Protein AF-A0A932VH49-F1 (afdb_monomer)

Secondary structure (DSSP, 8-state):
-HHHHHHHHHHHHHHHHHTT-S--TTTSB-SSSTTTTSB-HHHHHHHHHHHHHHHHHHHHHHH---SSSPPPPPTHHHHHHHHHHHHHHHHHHHHHHHHHHHHHHHHHHHTT-

pLDDT: mean 72.71, std 6.78, range [55.5, 86.5]

Solvent-accessible surface area (backbone atoms only — not comparable to full-atom values): 6644 Å² total; per-residue (Å²): 112,70,68,61,54,52,52,50,53,52,50,54,52,52,52,30,48,74,70,56,75,44,74,60,81,63,69,40,26,32,93,75,64,100,55,41,85,42,72,29,68,69,46,50,51,51,49,53,49,52,51,52,53,51,53,50,50,50,52,50,53,72,72,51,83,61,89,89,57,79,77,82,80,62,66,65,55,58,50,51,52,52,50,58,53,45,57,52,52,52,54,52,51,52,53,51,56,54,52,53,61,51,52,55,54,54,56,56,54,64,76,74,110

Sequence (113 aa):
MAIAWLGFLAAMVALGLLNGRIRTRGILAQKAGPNRDQASPERVQLLLFTLATSAMYLASTLAWTDTTALPPMDDKWLVAGAGSNGIYVITKVIRRIVNSARAERTSQQEMRS

Foldseek 3Di:
DVVVVVVVVVVVVVVCVVVCVPPCQQQQADPDDPGRNDGDPLSVLVVVLVVVVVVVLVVVQVVDDDPVDRDDDDCVNVVVVCVSVVVVVVVVVVVVVVVVVVVVVVVVVVVVD

Structure (mmCIF, N/CA/C/O backbone):
data_AF-A0A932VH49-F1
#
_entry.id   AF-A0A932VH49-F1
#
loop_
_atom_site.group_PDB
_atom_site.id
_atom_site.type_symbol
_atom_site.label_atom_id
_atom_site.label_alt_id
_atom_site.label_comp_id
_atom_site.label_asym_id
_atom_site.label_entity_id
_atom_site.label_seq_id
_atom_site.pdbx_PDB_ins_code
_atom_site.Cartn_x
_atom_site.Cartn_y
_atom_site.Cartn_z
_atom_site.occupancy
_atom_site.B_iso_or_equiv
_atom_site.auth_seq_id
_atom_site.auth_comp_id
_atom_site.auth_asym_id
_atom_site.auth_atom_id
_atom_site.pdbx_PDB_model_num
ATOM 1 N N . MET A 1 1 ? 6.317 -2.268 -24.328 1.00 59.62 1 MET A N 1
ATOM 2 C CA . MET A 1 1 ? 4.962 -2.809 -24.598 1.00 59.62 1 MET A CA 1
ATOM 3 C C . MET A 1 1 ? 4.193 -3.101 -23.305 1.00 59.62 1 MET A C 1
ATOM 5 O O . MET A 1 1 ? 3.176 -2.457 -23.091 1.00 59.62 1 MET A O 1
ATOM 9 N N . ALA A 1 2 ? 4.690 -3.946 -22.390 1.00 71.12 2 ALA A N 1
ATOM 10 C CA . ALA A 1 2 ? 3.985 -4.267 -21.134 1.00 71.12 2 ALA A CA 1
ATOM 11 C C . ALA A 1 2 ? 3.728 -3.062 -20.197 1.00 71.12 2 ALA A C 1
ATOM 13 O O . ALA A 1 2 ? 2.643 -2.932 -19.643 1.00 71.12 2 ALA A O 1
ATOM 14 N N . ILE A 1 3 ? 4.683 -2.134 -20.065 1.00 75.88 3 ILE A N 1
ATOM 15 C CA . ILE A 1 3 ? 4.543 -0.953 -19.187 1.00 75.88 3 ILE A CA 1
ATOM 16 C C . ILE A 1 3 ? 3.449 0.006 -19.681 1.00 75.88 3 ILE A C 1
ATOM 18 O O . ILE A 1 3 ? 2.694 0.544 -18.878 1.00 75.88 3 ILE A O 1
ATOM 22 N N . ALA A 1 4 ? 3.316 0.180 -21.000 1.00 77.31 4 ALA A N 1
ATOM 23 C CA . ALA A 1 4 ? 2.257 1.006 -21.584 1.00 77.31 4 ALA A CA 1
ATOM 24 C C . ALA A 1 4 ? 0.865 0.411 -21.311 1.00 77.31 4 ALA A C 1
ATOM 26 O O . ALA A 1 4 ? -0.073 1.140 -21.000 1.00 77.31 4 ALA A O 1
ATOM 27 N N . TRP A 1 5 ? 0.751 -0.920 -21.354 1.00 79.62 5 TRP A N 1
ATOM 28 C CA . TRP A 1 5 ? -0.473 -1.633 -20.993 1.00 79.62 5 TRP A CA 1
ATOM 29 C C . TRP A 1 5 ? -0.820 -1.487 -19.504 1.00 79.62 5 TRP A C 1
ATOM 31 O O . TRP A 1 5 ? -1.960 -1.177 -19.162 1.00 79.62 5 TRP A O 1
ATOM 41 N N . LEU A 1 6 ? 0.167 -1.626 -18.614 1.00 79.88 6 LEU A N 1
ATOM 42 C CA . LEU A 1 6 ? -0.023 -1.393 -17.178 1.00 79.88 6 LEU A CA 1
ATOM 43 C C . LEU A 1 6 ? -0.408 0.063 -16.878 1.00 79.88 6 LEU A C 1
ATOM 45 O O . LEU A 1 6 ? -1.299 0.304 -16.066 1.00 79.88 6 LEU A O 1
ATOM 49 N N . GLY A 1 7 ? 0.205 1.027 -17.569 1.00 82.81 7 GLY A N 1
ATOM 50 C CA . GLY A 1 7 ? -0.154 2.443 -17.477 1.00 82.81 7 GLY A CA 1
ATOM 51 C C . GLY A 1 7 ? -1.590 2.712 -17.931 1.00 82.81 7 GLY A C 1
ATOM 52 O O . GLY A 1 7 ? -2.320 3.440 -17.262 1.00 82.81 7 GLY A O 1
ATOM 53 N N . PHE A 1 8 ? -2.031 2.066 -19.014 1.00 85.56 8 PHE A N 1
ATOM 54 C CA . PHE A 1 8 ? -3.414 2.142 -19.485 1.00 85.56 8 PHE A CA 1
ATOM 55 C C . PHE A 1 8 ? -4.411 1.567 -18.465 1.00 85.56 8 PHE A C 1
ATOM 57 O O . PHE A 1 8 ? -5.417 2.210 -18.159 1.00 85.56 8 PHE A O 1
ATOM 64 N N . LEU A 1 9 ? -4.117 0.402 -17.876 1.00 85.06 9 LEU A N 1
ATOM 65 C CA . LEU A 1 9 ? -4.939 -0.184 -16.810 1.00 85.06 9 LEU A CA 1
ATOM 66 C C . LEU A 1 9 ? -5.006 0.726 -15.576 1.00 85.06 9 LEU A C 1
ATOM 68 O O . LEU A 1 9 ? -6.092 0.960 -15.043 1.00 85.06 9 LEU A O 1
ATOM 72 N N . ALA A 1 10 ? -3.871 1.284 -15.151 1.00 80.06 10 ALA A N 1
ATOM 73 C CA . ALA A 1 10 ? -3.815 2.222 -14.034 1.00 80.06 10 ALA A CA 1
ATOM 74 C C . ALA A 1 10 ? -4.657 3.479 -14.308 1.00 80.06 10 ALA A C 1
ATOM 76 O O . ALA A 1 10 ? -5.427 3.902 -13.444 1.00 80.06 10 ALA A O 1
ATOM 77 N N . ALA A 1 11 ? -4.581 4.032 -15.522 1.00 81.62 11 ALA A N 1
ATOM 78 C CA . ALA A 1 11 ? -5.390 5.173 -15.938 1.00 81.62 11 ALA A CA 1
ATOM 79 C C . ALA A 1 11 ? -6.893 4.846 -15.938 1.00 81.62 11 ALA A C 1
ATOM 81 O O . ALA A 1 11 ? -7.689 5.632 -15.425 1.00 81.62 11 ALA A O 1
ATOM 82 N N . MET A 1 12 ? -7.298 3.672 -16.436 1.00 86.50 12 MET A N 1
ATOM 83 C CA . MET A 1 12 ? -8.697 3.225 -16.392 1.00 86.50 12 MET A CA 1
ATOM 84 C C . MET A 1 12 ? -9.224 3.104 -14.959 1.00 86.50 12 MET A C 1
ATOM 86 O O . MET A 1 12 ? -10.337 3.549 -14.673 1.00 86.50 12 MET A O 1
ATOM 90 N N . VAL A 1 13 ? -8.430 2.537 -14.045 1.00 81.06 13 VAL A N 1
ATOM 91 C CA . VAL A 1 13 ? -8.796 2.431 -12.625 1.00 81.06 13 VAL A CA 1
ATOM 92 C C . VAL A 1 13 ? -8.885 3.818 -11.985 1.00 81.06 13 VAL A C 1
ATOM 94 O O . VAL A 1 13 ? -9.875 4.107 -11.315 1.00 81.06 13 VAL A O 1
ATOM 97 N N . ALA A 1 14 ? -7.917 4.705 -12.230 1.00 78.69 14 ALA A N 1
ATOM 98 C CA . ALA A 1 14 ? -7.917 6.071 -11.701 1.00 78.69 14 ALA A CA 1
ATOM 99 C C . ALA A 1 14 ? -9.133 6.879 -12.180 1.00 78.69 14 ALA A C 1
ATOM 101 O O . ALA A 1 14 ? -9.814 7.516 -11.377 1.00 78.69 14 ALA A O 1
ATOM 102 N N . LEU A 1 15 ? -9.469 6.788 -13.468 1.00 79.62 15 LEU A N 1
ATOM 103 C CA . LEU A 1 15 ? -10.667 7.411 -14.035 1.00 79.62 15 LEU A CA 1
ATOM 104 C C . LEU A 1 15 ? -11.953 6.781 -13.484 1.00 79.62 15 LEU A C 1
ATOM 106 O O . LEU A 1 15 ? -12.941 7.481 -13.267 1.00 79.62 15 LEU A O 1
ATOM 110 N N . GLY A 1 16 ? -11.959 5.473 -13.221 1.00 78.12 16 GLY A N 1
ATOM 111 C CA . GLY A 1 16 ? -13.074 4.780 -12.576 1.00 78.12 16 GLY A CA 1
ATOM 112 C C . GLY A 1 16 ? -13.300 5.221 -11.127 1.00 78.12 16 GLY A C 1
ATOM 113 O O . GLY A 1 16 ? -14.452 5.348 -10.705 1.00 78.12 16 GLY A O 1
ATOM 114 N N . LEU A 1 17 ? -12.220 5.488 -10.387 1.00 77.38 17 LEU A N 1
ATOM 115 C CA . LEU A 1 17 ? -12.252 6.058 -9.038 1.00 77.38 17 LEU A CA 1
ATOM 116 C C . LEU A 1 17 ? -12.747 7.511 -9.062 1.00 77.38 17 LEU A C 1
ATOM 118 O O . LEU A 1 17 ? -13.644 7.852 -8.295 1.00 77.38 17 LEU A O 1
ATOM 122 N N . LEU A 1 18 ? -12.218 8.342 -9.969 1.00 76.94 18 LEU A N 1
ATOM 123 C CA . LEU A 1 18 ? -12.561 9.766 -10.080 1.00 76.94 18 LEU A CA 1
ATOM 124 C C . LEU A 1 18 ? -14.020 9.985 -10.498 1.00 76.94 18 LEU A C 1
ATOM 126 O O . LEU A 1 18 ? -14.708 10.831 -9.938 1.00 76.94 18 LEU A O 1
ATOM 130 N N . ASN A 1 19 ? -14.517 9.171 -11.430 1.00 83.88 19 ASN A N 1
ATOM 131 C CA . ASN A 1 19 ? -15.911 9.217 -11.875 1.00 83.88 19 ASN A CA 1
ATOM 132 C C . ASN A 1 19 ? -16.884 8.541 -10.892 1.00 83.88 19 ASN A C 1
ATOM 134 O O . ASN A 1 19 ? -18.070 8.417 -11.190 1.00 83.88 19 ASN A O 1
ATOM 138 N N . GLY A 1 20 ? -16.401 8.017 -9.758 1.00 68.06 20 GLY A N 1
ATOM 139 C CA . GLY A 1 20 ? -17.230 7.324 -8.769 1.00 68.06 20 GLY A CA 1
ATOM 140 C C . GLY A 1 20 ? -17.858 6.012 -9.262 1.00 68.06 20 GLY A C 1
ATOM 141 O O . GLY A 1 20 ? -18.687 5.430 -8.560 1.00 68.06 20 GLY A O 1
ATOM 142 N N . ARG A 1 21 ? -17.461 5.511 -10.445 1.00 73.19 21 ARG A N 1
ATOM 143 C CA . ARG A 1 21 ? -17.867 4.188 -10.960 1.00 73.19 21 ARG A CA 1
ATOM 144 C C . ARG A 1 21 ? -17.334 3.072 -10.071 1.00 73.19 21 ARG A C 1
ATOM 146 O O . ARG A 1 21 ? -18.008 2.063 -9.880 1.00 73.19 21 ARG A O 1
ATOM 153 N N . ILE A 1 22 ? -16.143 3.265 -9.511 1.00 73.38 22 ILE A N 1
ATOM 154 C CA . ILE A 1 22 ? -15.565 2.382 -8.505 1.00 73.38 22 ILE A CA 1
ATOM 155 C C . ILE A 1 22 ? -16.002 2.902 -7.136 1.00 73.38 22 ILE A C 1
ATOM 157 O O . ILE A 1 22 ? -15.497 3.907 -6.636 1.00 73.38 22 ILE A O 1
ATOM 161 N N . ARG A 1 23 ? -16.972 2.217 -6.524 1.00 70.62 23 ARG A N 1
ATOM 162 C CA . ARG A 1 23 ? -17.450 2.547 -5.177 1.00 70.62 23 ARG A CA 1
ATOM 163 C C . ARG A 1 23 ? -16.353 2.234 -4.160 1.00 70.62 23 ARG A C 1
ATOM 165 O O . ARG A 1 23 ? -16.168 1.089 -3.767 1.00 70.62 23 ARG A O 1
ATOM 172 N N . THR A 1 24 ? -15.655 3.266 -3.701 1.00 68.31 24 THR A N 1
ATOM 173 C CA . THR A 1 24 ? -14.661 3.172 -2.617 1.00 68.31 24 THR A CA 1
ATOM 174 C C . THR A 1 24 ? -15.286 3.229 -1.223 1.00 68.31 24 THR A C 1
ATOM 176 O O . THR A 1 24 ? -14.623 2.947 -0.222 1.00 68.31 24 THR A O 1
ATOM 179 N N . ARG A 1 25 ? -16.581 3.569 -1.142 1.00 64.81 25 ARG A N 1
ATOM 180 C CA . ARG A 1 25 ? -17.355 3.587 0.104 1.00 64.81 25 ARG A CA 1
ATOM 181 C C . ARG A 1 25 ? -17.284 2.222 0.784 1.00 64.81 25 ARG A C 1
ATOM 183 O O . ARG A 1 25 ? -17.660 1.210 0.204 1.00 64.81 25 ARG A O 1
ATOM 190 N N . GLY A 1 26 ? -16.793 2.206 2.021 1.00 63.97 26 GLY A N 1
ATOM 191 C CA . GLY A 1 26 ? -16.648 0.982 2.805 1.00 63.97 26 GLY A CA 1
ATOM 192 C C . GLY A 1 26 ? -15.305 0.262 2.651 1.00 63.97 26 GLY A C 1
ATOM 193 O O . GLY A 1 26 ? -15.021 -0.594 3.486 1.00 63.97 26 GLY A O 1
ATOM 194 N N . ILE A 1 27 ? -14.447 0.620 1.679 1.00 70.06 27 ILE A N 1
ATOM 195 C CA . ILE A 1 27 ? -13.100 0.022 1.545 1.00 70.06 27 ILE A CA 1
ATOM 196 C C . ILE A 1 27 ? -12.293 0.299 2.803 1.00 70.06 27 ILE A C 1
ATOM 198 O O . ILE A 1 27 ? -11.745 -0.623 3.397 1.00 70.06 27 ILE A O 1
ATOM 202 N N . LEU A 1 28 ? -12.294 1.549 3.254 1.00 68.81 28 LEU A N 1
ATOM 203 C CA . LEU A 1 28 ? -11.584 1.942 4.460 1.00 68.81 28 LEU A CA 1
ATOM 204 C C . LEU A 1 28 ? -12.445 1.837 5.713 1.00 68.81 28 LEU A C 1
ATOM 206 O O . LEU A 1 28 ? -11.897 1.998 6.782 1.00 68.81 28 LEU A O 1
ATOM 210 N N . ALA A 1 29 ? -13.747 1.565 5.632 1.00 66.75 29 ALA A N 1
ATOM 211 C CA . ALA A 1 29 ? -14.635 1.646 6.793 1.00 66.75 29 ALA A CA 1
ATOM 212 C C . ALA A 1 29 ? -14.619 0.360 7.648 1.00 66.75 29 ALA A C 1
ATOM 214 O O . ALA A 1 29 ? -14.329 -0.735 7.151 1.00 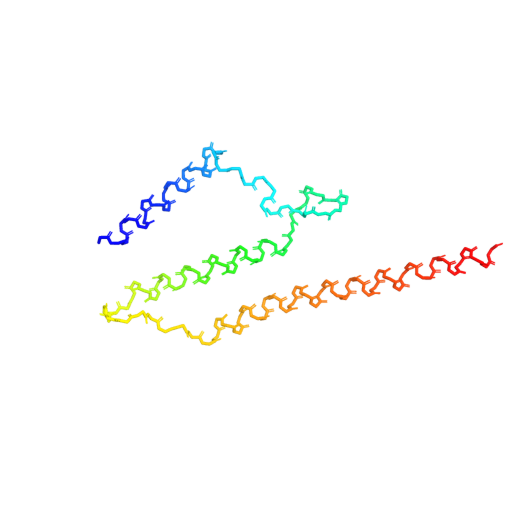66.75 29 ALA A O 1
ATOM 215 N N . GLN A 1 30 ? -14.909 0.470 8.948 1.00 59.75 30 GLN A N 1
ATOM 216 C CA . GLN A 1 30 ? -14.934 -0.686 9.854 1.00 59.75 30 GLN A CA 1
ATOM 217 C C . GLN A 1 30 ? -16.040 -1.693 9.483 1.00 59.75 30 GLN A C 1
ATOM 219 O O . GLN A 1 30 ? -17.192 -1.331 9.264 1.00 59.75 30 GLN A O 1
ATOM 224 N N . LYS A 1 31 ? -15.706 -2.996 9.458 1.00 62.19 31 LYS A N 1
ATOM 225 C CA . LYS A 1 31 ? -16.649 -4.077 9.084 1.00 62.19 31 LYS A CA 1
ATOM 226 C C . LYS A 1 31 ? -17.776 -4.277 10.112 1.00 62.19 31 LYS A C 1
ATOM 228 O O . LYS A 1 31 ? -18.864 -4.714 9.746 1.00 62.19 31 LYS A O 1
ATOM 233 N N . ALA A 1 32 ? -17.524 -4.007 11.396 1.00 55.66 32 ALA A N 1
ATOM 234 C CA . ALA A 1 32 ? -18.460 -4.293 12.484 1.00 55.66 32 ALA A CA 1
ATOM 235 C C . ALA A 1 32 ? -18.238 -3.374 13.697 1.00 55.66 32 ALA A C 1
ATOM 237 O O . ALA A 1 32 ? -17.095 -3.131 14.076 1.00 55.66 32 ALA A O 1
ATOM 238 N N . GLY A 1 33 ? -19.334 -2.910 14.309 1.00 55.50 33 GLY A N 1
ATOM 239 C CA . GLY A 1 33 ? -19.350 -2.033 15.486 1.00 55.50 33 GLY A CA 1
ATOM 240 C C . GLY A 1 33 ? -20.235 -0.789 15.294 1.00 55.50 33 GLY A C 1
ATOM 241 O O . GLY A 1 33 ? -20.642 -0.510 14.168 1.00 55.50 33 GLY A O 1
ATOM 242 N N . PRO A 1 34 ? -20.525 -0.021 16.360 1.00 57.00 34 PRO A N 1
ATOM 243 C CA . PRO A 1 34 ? -21.337 1.205 16.299 1.00 57.00 34 PRO A CA 1
ATOM 244 C C . PRO A 1 34 ? -20.729 2.319 15.421 1.00 57.00 34 PRO A C 1
ATOM 246 O O . PRO A 1 34 ? -21.421 3.257 15.054 1.00 57.00 34 PRO A O 1
ATOM 249 N N . ASN A 1 35 ? -19.458 2.184 15.026 1.00 59.97 35 ASN A N 1
ATOM 250 C CA . ASN A 1 35 ? -18.692 3.148 14.233 1.00 59.97 35 ASN A CA 1
ATOM 251 C C . ASN A 1 35 ? -18.371 2.636 12.815 1.00 59.97 35 ASN A C 1
ATOM 253 O O . ASN A 1 35 ? -17.246 2.775 12.338 1.00 59.97 35 ASN A O 1
ATOM 257 N N . ARG A 1 36 ? -19.350 2.022 12.135 1.00 59.72 36 ARG A N 1
ATOM 258 C CA . ARG A 1 36 ? -19.206 1.499 10.758 1.00 59.72 36 ARG A CA 1
ATOM 259 C C . ARG A 1 36 ? -18.783 2.549 9.727 1.00 59.72 36 ARG A C 1
ATOM 261 O O . ARG A 1 36 ? -18.171 2.170 8.738 1.00 59.72 36 ARG A O 1
ATOM 268 N N . ASP A 1 37 ? -19.042 3.829 9.981 1.00 62.41 37 ASP A N 1
ATOM 269 C CA . ASP A 1 37 ? -18.636 4.932 9.100 1.00 62.41 37 ASP A CA 1
ATOM 270 C C . ASP A 1 37 ? -17.222 5.463 9.381 1.00 62.41 37 ASP A C 1
ATOM 272 O O . ASP A 1 37 ? -16.690 6.254 8.603 1.00 62.41 37 ASP A O 1
ATOM 276 N N . GLN A 1 38 ? -16.571 5.016 10.461 1.00 66.31 38 GLN A N 1
ATOM 277 C CA . GLN A 1 38 ? -15.201 5.427 10.757 1.00 66.31 38 GLN A CA 1
ATOM 278 C C . GLN A 1 38 ? -14.194 4.606 9.953 1.00 66.31 38 GLN A C 1
ATOM 280 O O . GLN A 1 38 ? -14.325 3.385 9.799 1.00 66.31 38 GLN A O 1
ATOM 285 N N . ALA A 1 39 ? -13.149 5.282 9.474 1.00 67.56 39 ALA A N 1
ATOM 286 C CA . ALA A 1 39 ? -12.033 4.634 8.805 1.00 67.56 39 ALA A CA 1
ATOM 287 C C . ALA A 1 39 ? -11.357 3.630 9.758 1.00 67.56 39 ALA A C 1
ATOM 289 O O . ALA A 1 39 ? -10.963 3.970 10.871 1.00 67.56 39 ALA A O 1
ATOM 290 N N . SER A 1 40 ? -11.240 2.381 9.321 1.00 71.81 40 SER A N 1
ATOM 291 C CA . SER A 1 40 ? -10.451 1.334 9.940 1.00 71.81 40 SER A CA 1
ATOM 292 C C . SER A 1 40 ? -8.966 1.588 9.667 1.00 71.81 40 SER A C 1
ATOM 294 O O . SER A 1 40 ? -8.522 1.459 8.517 1.00 71.81 40 SER A O 1
ATOM 296 N N . PRO A 1 41 ? -8.172 1.882 10.710 1.00 70.62 41 PRO A N 1
ATOM 297 C CA . PRO A 1 41 ? -6.732 2.087 10.575 1.00 70.62 41 PRO A CA 1
ATOM 298 C C . PRO A 1 41 ? -6.027 0.882 9.940 1.00 70.62 41 PRO A C 1
ATOM 300 O O . PRO A 1 41 ? -5.074 1.051 9.191 1.00 70.62 41 PRO A O 1
ATOM 303 N N . GLU A 1 42 ? -6.545 -0.330 10.172 1.00 69.44 42 GLU A N 1
ATOM 304 C CA . GLU A 1 42 ? -5.977 -1.589 9.671 1.00 69.44 42 GLU A CA 1
ATOM 305 C C . GLU A 1 42 ? -6.010 -1.663 8.138 1.00 69.44 42 GLU A C 1
ATOM 307 O O . GLU A 1 42 ? -5.063 -2.114 7.497 1.00 69.44 42 GLU A O 1
ATOM 312 N N . ARG A 1 43 ? -7.085 -1.149 7.532 1.00 73.50 43 ARG A N 1
ATOM 313 C CA . ARG A 1 43 ? -7.288 -1.190 6.083 1.00 73.50 43 ARG A CA 1
ATOM 314 C C . ARG A 1 43 ? -6.506 -0.096 5.382 1.00 73.50 43 ARG A C 1
ATOM 316 O O . ARG A 1 43 ? -5.983 -0.333 4.301 1.00 73.50 43 ARG A O 1
ATOM 323 N N . VAL A 1 44 ? -6.397 1.072 6.016 1.00 74.69 44 VAL A N 1
ATOM 324 C CA . VAL A 1 44 ? -5.528 2.159 5.545 1.00 74.69 44 VAL A CA 1
ATOM 325 C C . VAL A 1 44 ? -4.073 1.701 5.569 1.00 74.69 44 VAL A C 1
ATOM 327 O O . VAL A 1 44 ? -3.368 1.852 4.579 1.00 74.69 44 VAL A O 1
ATOM 330 N N . GLN A 1 45 ? -3.636 1.081 6.665 1.00 75.62 45 GLN A N 1
ATOM 331 C CA . GLN A 1 45 ? -2.273 0.585 6.804 1.00 75.62 45 GLN A CA 1
ATOM 332 C C . GLN A 1 45 ? -1.949 -0.502 5.770 1.00 75.62 45 GLN A C 1
ATOM 334 O O . 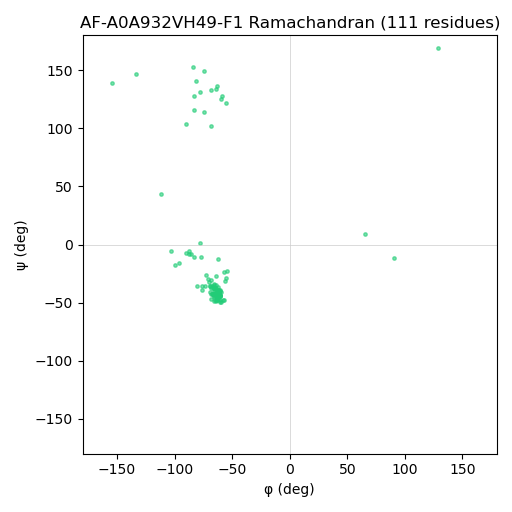GLN A 1 45 ? -0.913 -0.423 5.116 1.00 75.62 45 GLN A O 1
ATOM 339 N N . LEU A 1 46 ? -2.845 -1.477 5.577 1.00 79.12 46 LEU A N 1
ATOM 340 C CA . LEU A 1 46 ? -2.679 -2.517 4.560 1.00 79.12 46 LEU A CA 1
ATOM 341 C C . LEU A 1 46 ? -2.621 -1.918 3.147 1.00 79.12 46 LEU A C 1
ATOM 343 O O . LEU A 1 46 ? -1.798 -2.335 2.335 1.00 79.12 46 LEU A O 1
ATOM 347 N N . LEU A 1 47 ? -3.469 -0.926 2.857 1.00 76.06 47 LEU A N 1
ATOM 348 C CA . LEU A 1 47 ? -3.497 -0.243 1.566 1.00 76.06 47 LEU A CA 1
ATOM 349 C C . LEU A 1 47 ? -2.187 0.503 1.300 1.00 76.06 47 LEU A C 1
ATOM 351 O O . LEU A 1 47 ? -1.604 0.341 0.232 1.00 76.06 47 LEU A O 1
ATOM 355 N N . LEU A 1 48 ? -1.711 1.287 2.269 1.00 74.75 48 LEU A N 1
ATOM 356 C CA . LEU A 1 48 ? -0.456 2.030 2.154 1.00 74.75 48 LEU A CA 1
ATOM 357 C C . LEU A 1 48 ? 0.742 1.090 2.020 1.00 74.75 48 LEU A C 1
ATOM 359 O O . LEU A 1 48 ? 1.599 1.324 1.175 1.00 74.75 48 LEU A O 1
ATOM 363 N N . PHE A 1 49 ? 0.771 0.004 2.795 1.00 75.38 49 PHE A N 1
ATOM 364 C CA . PHE A 1 49 ? 1.805 -1.021 2.683 1.00 75.38 49 PHE A CA 1
ATOM 365 C C . PHE A 1 49 ? 1.799 -1.662 1.29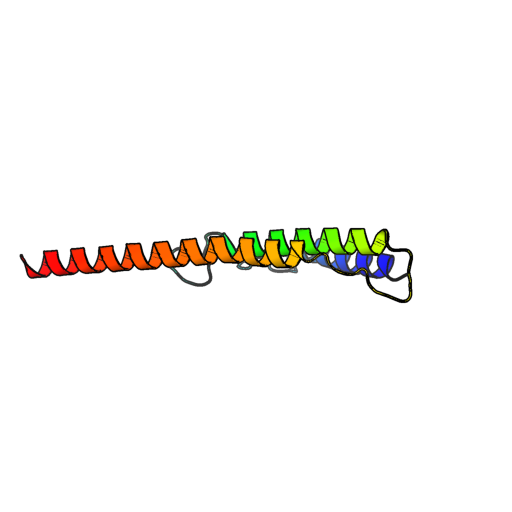2 1.00 75.38 49 PHE A C 1
ATOM 367 O O . PHE A 1 49 ? 2.824 -1.693 0.620 1.00 75.38 49 PHE A O 1
ATOM 374 N N . THR A 1 50 ? 0.625 -2.081 0.813 1.00 78.25 50 THR A N 1
ATOM 375 C CA . THR A 1 50 ? 0.472 -2.689 -0.516 1.00 78.25 50 THR A CA 1
ATOM 376 C C . THR A 1 50 ? 0.908 -1.727 -1.619 1.00 78.25 50 THR A C 1
ATOM 378 O O . THR A 1 50 ? 1.631 -2.133 -2.527 1.00 78.25 50 THR A O 1
ATOM 381 N N . LEU A 1 51 ? 0.516 -0.451 -1.539 1.00 77.69 51 LEU A N 1
ATOM 382 C CA . LEU A 1 51 ? 0.917 0.580 -2.500 1.00 77.69 51 LEU A CA 1
ATOM 383 C C . LEU A 1 51 ? 2.430 0.806 -2.490 1.00 77.69 51 LEU A C 1
ATOM 385 O O . LEU A 1 51 ? 3.042 0.807 -3.554 1.00 77.69 51 LEU A O 1
ATOM 389 N N . ALA A 1 52 ? 3.034 0.957 -1.311 1.00 74.75 52 ALA A N 1
ATOM 390 C CA . ALA A 1 52 ? 4.469 1.182 -1.173 1.00 74.75 52 ALA A CA 1
ATOM 391 C C . ALA A 1 52 ? 5.286 -0.005 -1.704 1.00 74.75 52 ALA A C 1
ATOM 393 O O . ALA A 1 52 ? 6.191 0.186 -2.516 1.00 74.75 52 ALA A O 1
ATOM 394 N N . THR A 1 53 ? 4.930 -1.232 -1.314 1.00 74.00 53 THR A N 1
ATOM 395 C CA . THR A 1 53 ? 5.603 -2.449 -1.785 1.00 74.00 53 THR A CA 1
ATOM 396 C C . THR A 1 53 ? 5.434 -2.635 -3.28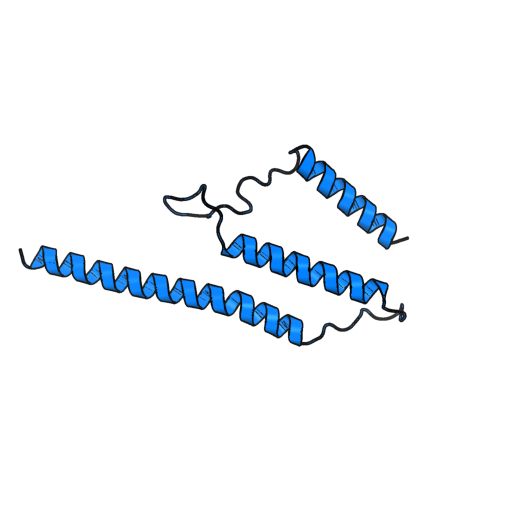9 1.00 74.00 53 THR A C 1
ATOM 398 O O . THR A 1 53 ? 6.406 -2.937 -3.974 1.00 74.00 53 THR A O 1
ATOM 401 N N . SER A 1 54 ? 4.235 -2.395 -3.827 1.00 76.19 54 SER A N 1
ATOM 402 C CA . SER A 1 54 ? 3.985 -2.516 -5.270 1.00 76.19 54 SER A CA 1
ATOM 403 C C . SER A 1 54 ? 4.747 -1.462 -6.074 1.00 76.19 54 SER A C 1
ATOM 405 O O . SER A 1 54 ? 5.331 -1.787 -7.103 1.00 76.19 54 SER A O 1
ATOM 407 N N . ALA A 1 55 ? 4.781 -0.209 -5.605 1.00 77.25 55 ALA A N 1
ATOM 408 C CA . ALA A 1 55 ? 5.506 0.875 -6.265 1.00 77.25 55 ALA A CA 1
ATOM 409 C C . ALA A 1 55 ? 7.019 0.625 -6.274 1.00 77.25 55 ALA A C 1
ATOM 411 O O . ALA A 1 55 ? 7.668 0.816 -7.301 1.00 77.25 55 ALA A O 1
ATOM 412 N N . MET A 1 56 ? 7.578 0.149 -5.158 1.00 77.31 56 MET A N 1
ATOM 413 C CA . MET A 1 56 ? 8.994 -0.208 -5.094 1.00 77.31 56 MET A CA 1
ATOM 414 C C . MET A 1 56 ? 9.317 -1.428 -5.949 1.00 77.31 56 MET A C 1
ATOM 416 O O . MET A 1 56 ? 10.298 -1.388 -6.684 1.00 77.31 56 MET A O 1
ATOM 420 N N . TYR A 1 57 ? 8.483 -2.471 -5.928 1.00 74.44 57 TYR A N 1
ATOM 421 C CA . TYR A 1 57 ? 8.694 -3.639 -6.781 1.00 74.44 57 TYR A CA 1
ATOM 422 C C . TYR A 1 57 ? 8.655 -3.263 -8.264 1.00 74.44 57 TYR A C 1
ATOM 424 O O . TYR A 1 57 ? 9.529 -3.681 -9.021 1.00 74.44 57 TYR A O 1
ATOM 432 N N . LEU A 1 58 ? 7.712 -2.401 -8.663 1.00 77.94 58 LEU A N 1
ATOM 433 C CA . LEU A 1 58 ? 7.637 -1.858 -10.018 1.00 77.94 58 LEU A CA 1
ATOM 434 C C . LEU A 1 58 ? 8.899 -1.062 -10.380 1.00 77.94 58 LEU A C 1
ATOM 436 O O . LEU A 1 58 ? 9.452 -1.262 -11.457 1.00 77.94 58 LEU A O 1
ATOM 440 N N . ALA A 1 59 ? 9.397 -0.206 -9.482 1.00 78.94 59 ALA A N 1
ATOM 441 C CA . ALA A 1 59 ? 10.649 0.523 -9.692 1.00 78.94 59 ALA A CA 1
ATOM 442 C C . ALA A 1 59 ? 11.850 -0.426 -9.852 1.00 78.94 59 ALA A C 1
ATOM 444 O O . ALA A 1 59 ? 12.660 -0.241 -10.758 1.00 78.94 59 ALA A O 1
ATOM 445 N N . SER A 1 60 ? 11.926 -1.485 -9.038 1.00 76.62 60 SER A N 1
ATOM 446 C CA . SER A 1 60 ? 12.932 -2.539 -9.186 1.00 76.62 60 SER A CA 1
ATOM 447 C C . SER A 1 60 ? 12.803 -3.263 -10.521 1.00 76.62 60 SER A C 1
ATOM 449 O O . SER A 1 60 ? 13.821 -3.531 -11.140 1.00 76.62 60 SER A O 1
ATOM 451 N N . THR A 1 61 ? 11.583 -3.525 -11.008 1.00 77.12 61 THR A N 1
ATOM 452 C CA . THR A 1 61 ? 11.379 -4.164 -12.321 1.00 77.12 61 THR A CA 1
ATOM 453 C C . THR A 1 61 ? 11.800 -3.254 -13.473 1.00 77.12 61 THR A C 1
ATOM 455 O O . THR A 1 61 ? 12.329 -3.736 -14.466 1.00 77.12 61 THR A O 1
ATOM 458 N N . LEU A 1 62 ? 11.581 -1.942 -13.353 1.00 78.19 62 LEU A N 1
ATOM 459 C CA . LEU A 1 62 ? 11.986 -0.956 -14.361 1.00 78.19 62 LEU A CA 1
ATOM 460 C C . LEU A 1 62 ? 13.508 -0.767 -14.429 1.00 78.19 62 LEU A C 1
ATOM 462 O O . LEU A 1 62 ? 14.033 -0.478 -15.499 1.00 78.19 62 LEU A O 1
ATOM 466 N N . ALA A 1 63 ? 14.202 -0.917 -13.300 1.00 78.44 63 ALA A N 1
ATOM 467 C CA . ALA A 1 63 ? 15.660 -0.841 -13.217 1.00 78.44 63 ALA A CA 1
ATOM 468 C C . ALA A 1 63 ? 16.359 -2.182 -13.519 1.00 78.44 63 ALA A C 1
ATOM 470 O O . ALA A 1 63 ? 17.586 -2.233 -13.599 1.00 78.44 63 ALA A O 1
ATOM 471 N N . TRP A 1 64 ? 15.594 -3.266 -13.657 1.00 77.44 64 TRP A N 1
ATOM 472 C CA . TRP A 1 64 ? 16.116 -4.607 -13.873 1.00 77.44 64 TRP A CA 1
ATOM 473 C C . TRP A 1 64 ? 16.430 -4.845 -15.348 1.00 77.44 64 TRP A C 1
ATOM 475 O O . TRP A 1 64 ? 15.599 -4.623 -16.227 1.00 77.44 64 TRP A O 1
ATOM 485 N N . THR A 1 65 ? 17.651 -5.293 -15.619 1.00 74.06 65 THR A N 1
ATOM 486 C CA . THR A 1 65 ? 18.183 -5.482 -16.975 1.00 74.06 65 THR A CA 1
ATOM 487 C C . THR A 1 65 ? 18.132 -6.930 -17.454 1.00 74.06 65 THR A C 1
ATOM 489 O O . THR A 1 65 ? 18.209 -7.165 -18.660 1.00 74.06 65 THR A O 1
ATOM 492 N N . ASP A 1 66 ? 17.972 -7.898 -16.549 1.00 77.88 66 ASP A N 1
ATOM 493 C CA . ASP A 1 66 ? 17.828 -9.306 -16.914 1.00 77.88 66 ASP A CA 1
ATOM 494 C C . ASP A 1 66 ? 16.370 -9.611 -17.285 1.00 77.88 66 ASP A C 1
ATOM 496 O O . ASP A 1 66 ? 15.449 -9.503 -16.482 1.00 77.88 66 ASP A O 1
ATOM 500 N N . THR A 1 67 ? 16.148 -9.980 -18.543 1.00 67.62 67 THR A N 1
ATOM 501 C CA . THR A 1 67 ? 14.810 -10.254 -19.087 1.00 67.62 67 THR A CA 1
ATOM 502 C C . THR A 1 67 ? 14.358 -11.698 -18.880 1.00 67.62 67 THR A C 1
ATOM 504 O O . THR A 1 67 ? 13.209 -12.022 -19.180 1.00 67.62 67 THR A O 1
ATOM 507 N N . THR A 1 68 ? 15.232 -12.564 -18.362 1.00 75.56 68 THR A N 1
ATOM 508 C CA . THR A 1 68 ? 14.952 -13.993 -18.156 1.00 75.56 68 THR A CA 1
ATOM 509 C C . THR A 1 68 ? 14.498 -14.323 -16.737 1.00 75.56 68 THR A C 1
ATOM 511 O O . THR A 1 68 ? 13.901 -15.377 -16.515 1.00 75.56 68 THR A O 1
ATOM 514 N N . ALA A 1 69 ? 14.712 -13.409 -15.791 1.00 73.31 69 ALA A N 1
ATOM 515 C CA . ALA A 1 69 ? 14.358 -13.581 -14.390 1.00 73.31 69 ALA A CA 1
ATOM 516 C C . ALA A 1 69 ? 13.654 -12.341 -13.833 1.00 73.31 69 ALA A C 1
ATOM 518 O O . ALA A 1 69 ? 13.953 -11.210 -14.207 1.00 73.31 69 ALA A O 1
ATOM 519 N N . LEU A 1 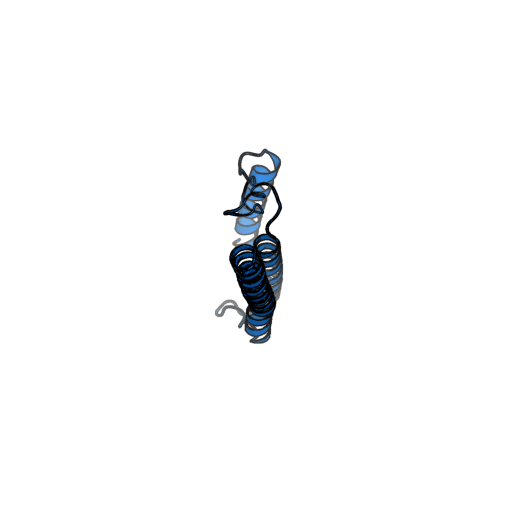70 ? 12.724 -12.556 -12.902 1.00 73.75 70 LEU A N 1
ATOM 520 C CA . LEU A 1 70 ? 12.143 -11.468 -12.120 1.00 73.75 70 LEU A CA 1
ATOM 521 C C . LEU A 1 70 ? 13.149 -10.987 -11.062 1.00 73.75 70 LEU A C 1
ATOM 523 O O . LEU A 1 70 ? 13.911 -11.810 -10.546 1.00 73.75 70 LEU A O 1
ATOM 527 N N . PRO A 1 71 ? 13.126 -9.693 -10.685 1.00 71.50 71 PRO A N 1
ATOM 528 C CA . PRO A 1 71 ? 13.982 -9.196 -9.620 1.00 71.50 71 PRO A CA 1
ATOM 529 C C . PRO A 1 71 ? 13.678 -9.963 -8.323 1.00 71.50 71 PRO A C 1
ATOM 531 O O . PRO A 1 71 ? 12.502 -10.038 -7.931 1.00 71.50 71 PRO A O 1
ATOM 534 N N . PRO A 1 72 ? 14.692 -10.527 -7.646 1.00 75.00 72 PRO A N 1
ATOM 535 C CA . PRO A 1 72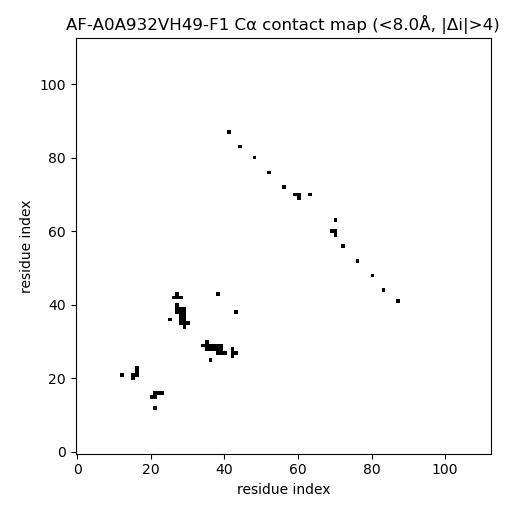 ? 14.491 -11.161 -6.352 1.00 75.00 72 PRO A CA 1
ATOM 536 C C . PRO A 1 72 ? 14.019 -10.114 -5.334 1.00 75.00 72 PRO A C 1
ATOM 538 O O . PRO A 1 72 ? 14.532 -8.994 -5.289 1.00 75.00 72 PRO A O 1
ATOM 541 N N . MET A 1 73 ? 13.021 -10.461 -4.519 1.00 69.31 73 MET A N 1
ATOM 542 C CA . MET A 1 73 ? 12.593 -9.603 -3.411 1.00 69.31 73 MET A CA 1
ATOM 543 C C . MET A 1 73 ? 13.569 -9.732 -2.238 1.00 69.31 73 MET A C 1
ATOM 545 O O . MET A 1 73 ? 13.882 -10.839 -1.818 1.00 69.31 73 MET A O 1
ATOM 549 N N . ASP A 1 74 ? 14.011 -8.594 -1.695 1.00 75.06 74 ASP A N 1
ATOM 550 C CA . ASP A 1 74 ? 14.815 -8.534 -0.466 1.00 75.06 74 ASP A CA 1
ATOM 551 C C . ASP A 1 74 ? 13.958 -8.966 0.744 1.00 75.06 74 ASP A C 1
ATOM 553 O O . ASP A 1 74 ? 12.836 -8.474 0.922 1.00 75.06 74 ASP A O 1
ATOM 557 N N . ASP A 1 75 ? 14.493 -9.843 1.600 1.00 73.75 75 ASP A N 1
ATOM 558 C CA . ASP A 1 75 ? 13.841 -10.377 2.809 1.00 73.75 75 ASP A CA 1
ATOM 559 C C . ASP A 1 75 ? 13.336 -9.274 3.752 1.00 73.75 75 ASP A C 1
ATOM 561 O O . ASP A 1 75 ? 12.382 -9.459 4.515 1.00 73.75 75 ASP A O 1
ATOM 565 N N . LYS A 1 76 ? 13.913 -8.072 3.663 1.00 70.69 76 LYS A N 1
ATOM 566 C CA . LYS A 1 76 ? 13.455 -6.880 4.392 1.00 70.69 76 LYS A CA 1
ATOM 567 C C . LYS A 1 76 ? 11.982 -6.551 4.144 1.00 70.69 76 LYS A C 1
ATOM 569 O O . LYS A 1 76 ? 11.334 -6.015 5.039 1.00 70.69 76 LYS A O 1
ATOM 574 N N . TRP A 1 77 ? 11.426 -6.886 2.980 1.00 65.38 77 TRP A N 1
ATOM 575 C CA . TRP A 1 77 ? 10.001 -6.689 2.683 1.00 65.38 77 TRP A CA 1
ATOM 576 C C . TRP A 1 77 ? 9.101 -7.674 3.409 1.00 65.38 77 TRP A C 1
ATOM 578 O O . TRP A 1 77 ? 8.022 -7.298 3.872 1.00 65.38 77 TRP A O 1
ATOM 588 N N . LEU A 1 78 ? 9.570 -8.910 3.561 1.00 67.06 78 LEU A N 1
ATOM 589 C CA . LEU A 1 78 ? 8.899 -9.920 4.365 1.00 67.06 78 LEU A CA 1
ATOM 590 C C . LEU A 1 78 ? 8.873 -9.481 5.834 1.00 67.06 78 LEU A C 1
ATOM 592 O O . LEU A 1 78 ? 7.827 -9.522 6.480 1.00 67.06 78 LEU A O 1
ATOM 596 N N . VAL A 1 79 ? 10.000 -8.964 6.332 1.00 68.81 79 VAL A N 1
ATOM 597 C CA . VAL A 1 79 ? 10.127 -8.432 7.696 1.00 68.81 79 VAL A CA 1
ATOM 598 C C . VAL A 1 79 ? 9.276 -7.174 7.896 1.00 68.81 79 VAL A C 1
ATOM 600 O O . VAL A 1 79 ? 8.578 -7.066 8.902 1.00 68.81 79 VAL A O 1
ATOM 603 N N . ALA A 1 80 ? 9.254 -6.243 6.940 1.00 66.88 80 ALA A N 1
ATOM 604 C CA . ALA A 1 80 ? 8.406 -5.050 6.998 1.00 66.88 80 ALA A CA 1
ATOM 605 C C . ALA A 1 80 ? 6.906 -5.403 6.959 1.00 66.88 80 ALA A C 1
ATOM 607 O O . ALA A 1 80 ? 6.099 -4.825 7.695 1.00 66.88 80 ALA A O 1
ATOM 608 N N . GLY A 1 81 ? 6.526 -6.400 6.154 1.00 65.38 81 GLY A N 1
ATOM 609 C CA . GLY A 1 81 ? 5.175 -6.958 6.127 1.00 65.38 81 GLY A CA 1
ATOM 610 C C . GLY A 1 81 ? 4.791 -7.615 7.450 1.00 65.38 81 GLY A C 1
ATOM 611 O O . GLY A 1 81 ? 3.719 -7.336 7.990 1.00 65.38 81 GLY A O 1
ATOM 612 N N . ALA A 1 82 ? 5.683 -8.419 8.025 1.00 62.41 82 ALA A N 1
ATOM 613 C CA . ALA A 1 82 ? 5.475 -9.051 9.324 1.00 62.41 82 ALA A CA 1
ATOM 614 C C . ALA A 1 82 ? 5.379 -8.018 10.461 1.00 62.41 82 ALA A C 1
ATOM 616 O O . ALA A 1 82 ? 4.474 -8.098 11.292 1.00 62.41 82 ALA A O 1
ATOM 617 N N . GLY A 1 83 ? 6.248 -7.004 10.469 1.00 63.81 83 GLY A N 1
ATOM 618 C CA . GLY A 1 83 ? 6.265 -5.941 11.477 1.00 63.81 83 GLY A CA 1
ATOM 619 C C . GLY A 1 83 ? 5.014 -5.065 11.441 1.00 63.81 83 GLY A C 1
ATOM 620 O O . GLY A 1 83 ? 4.419 -4.785 12.484 1.00 63.81 83 GLY A O 1
ATOM 621 N N . SER A 1 84 ? 4.555 -4.687 10.245 1.00 63.38 84 SER A N 1
ATOM 622 C CA . SER A 1 84 ? 3.352 -3.864 10.088 1.00 63.38 84 SER A CA 1
ATOM 623 C C . SER A 1 84 ? 2.095 -4.589 10.596 1.00 63.38 84 SER A C 1
ATOM 625 O O . SER A 1 84 ? 1.321 -4.027 11.377 1.00 63.38 84 SER A O 1
ATOM 627 N N . ASN A 1 85 ? 1.926 -5.869 10.258 1.00 65.19 85 ASN A N 1
ATOM 628 C CA . ASN A 1 85 ? 0.817 -6.680 10.763 1.00 65.19 85 ASN A CA 1
ATOM 629 C C . ASN A 1 85 ? 0.954 -6.988 12.266 1.00 65.19 85 ASN A C 1
ATOM 631 O O . ASN A 1 85 ? -0.045 -6.974 12.987 1.00 65.19 85 ASN A O 1
ATOM 635 N N . GLY A 1 86 ? 2.179 -7.195 12.758 1.00 64.75 86 GLY A N 1
ATOM 636 C CA . GLY A 1 86 ? 2.474 -7.468 14.166 1.00 64.75 86 GLY A CA 1
ATOM 637 C C . GLY A 1 86 ? 2.027 -6.347 15.103 1.00 64.75 86 GLY A C 1
ATOM 638 O O . GLY A 1 86 ? 1.299 -6.605 16.060 1.00 64.75 86 GLY A O 1
ATOM 639 N N . ILE A 1 87 ? 2.371 -5.091 14.798 1.00 67.38 87 ILE A N 1
ATOM 640 C CA . ILE A 1 87 ? 1.974 -3.925 15.614 1.00 67.38 87 ILE A CA 1
ATOM 641 C C . ILE A 1 87 ? 0.447 -3.807 15.699 1.00 67.38 87 ILE A C 1
ATOM 643 O O . ILE A 1 87 ? -0.113 -3.541 16.770 1.00 67.38 87 ILE A O 1
ATOM 647 N N . TYR A 1 88 ? -0.241 -4.049 14.581 1.00 64.44 88 TYR A N 1
ATOM 648 C CA . TYR A 1 88 ? -1.696 -3.993 14.524 1.00 64.44 88 TYR A CA 1
ATOM 649 C C . TYR A 1 88 ? -2.349 -5.091 15.382 1.00 64.44 88 TYR A C 1
ATOM 651 O O . TYR A 1 88 ? -3.226 -4.806 16.207 1.00 64.44 88 TYR A O 1
ATOM 659 N N . VAL A 1 89 ? -1.895 -6.340 15.232 1.00 70.12 89 VAL A N 1
ATOM 660 C CA . VAL A 1 89 ? -2.408 -7.491 15.991 1.00 70.12 89 VAL A CA 1
ATOM 661 C C . VAL A 1 89 ? -2.154 -7.312 17.487 1.00 70.12 89 VAL A C 1
ATOM 663 O O . VAL A 1 89 ? -3.086 -7.472 18.275 1.00 70.12 89 VAL A O 1
ATOM 666 N N . ILE A 1 90 ? -0.949 -6.890 17.880 1.00 73.62 90 ILE A N 1
ATOM 667 C CA . ILE A 1 90 ? -0.588 -6.626 19.282 1.00 73.62 90 ILE A CA 1
ATOM 668 C C . ILE A 1 90 ? -1.521 -5.572 19.883 1.00 73.62 90 ILE A C 1
ATOM 670 O O . ILE A 1 90 ? -2.123 -5.793 20.933 1.00 73.62 90 ILE A O 1
ATOM 674 N N . THR A 1 91 ? -1.735 -4.459 19.180 1.00 69.75 91 THR A N 1
ATOM 675 C CA . THR A 1 91 ? -2.628 -3.387 19.645 1.00 69.75 91 THR A CA 1
ATOM 676 C C . THR A 1 91 ? -4.072 -3.875 19.816 1.00 69.75 91 THR A C 1
ATOM 678 O O . THR A 1 91 ? -4.753 -3.503 20.775 1.00 69.75 91 THR A O 1
ATOM 681 N N . LYS A 1 92 ? -4.562 -4.724 18.907 1.00 73.12 92 LYS A N 1
ATOM 682 C CA . LYS A 1 92 ? -5.922 -5.286 18.961 1.00 73.12 92 LYS A CA 1
ATOM 683 C C . LYS A 1 92 ? -6.092 -6.273 20.115 1.00 73.12 92 LYS A C 1
ATOM 685 O O . LYS A 1 92 ? -7.123 -6.247 20.789 1.00 73.12 92 LYS A O 1
ATOM 690 N N . VAL A 1 93 ? -5.085 -7.111 20.352 1.00 80.25 93 VAL A N 1
ATOM 691 C CA . VAL A 1 93 ? -5.053 -8.073 21.460 1.00 80.25 93 VAL A CA 1
ATOM 692 C C . VAL A 1 93 ? -5.035 -7.337 22.797 1.00 80.25 93 VAL A C 1
ATOM 694 O O . VAL A 1 93 ? -5.886 -7.612 23.639 1.00 80.25 93 VAL A O 1
ATOM 697 N N . ILE A 1 94 ? -4.169 -6.330 22.952 1.00 78.31 94 ILE A N 1
ATOM 698 C CA . ILE A 1 94 ? -4.110 -5.498 24.164 1.00 78.31 94 ILE A CA 1
ATOM 699 C C . ILE A 1 94 ? -5.470 -4.847 24.441 1.00 78.31 94 ILE A C 1
ATOM 701 O O . ILE A 1 94 ? -5.983 -4.952 25.553 1.00 78.31 94 ILE A O 1
ATOM 705 N N . ARG A 1 95 ? -6.117 -4.238 23.434 1.00 76.44 95 ARG A N 1
ATOM 706 C CA . ARG A 1 95 ? -7.456 -3.641 23.616 1.00 76.44 95 ARG A CA 1
ATOM 707 C C . ARG A 1 95 ? -8.512 -4.662 24.034 1.00 76.44 95 ARG A C 1
ATOM 709 O O . ARG A 1 95 ? -9.350 -4.338 24.869 1.00 76.44 95 ARG A O 1
ATOM 716 N N . ARG A 1 96 ? -8.499 -5.878 23.474 1.00 80.50 96 ARG A N 1
ATOM 717 C CA . ARG A 1 96 ? -9.438 -6.938 23.880 1.00 80.50 96 ARG A CA 1
ATOM 718 C C . ARG A 1 96 ? -9.247 -7.333 25.341 1.00 80.50 96 ARG A C 1
ATOM 720 O O . ARG A 1 96 ? -10.240 -7.384 26.055 1.00 80.50 96 ARG A O 1
ATOM 727 N N . ILE A 1 97 ? -8.002 -7.552 25.765 1.00 84.44 97 ILE A N 1
ATOM 728 C CA . ILE A 1 97 ? -7.666 -7.951 27.141 1.00 84.44 97 ILE A CA 1
ATOM 729 C C . ILE A 1 97 ? -8.055 -6.852 28.139 1.00 84.44 97 ILE A C 1
ATOM 731 O O . ILE A 1 97 ? -8.643 -7.124 29.183 1.00 84.44 97 ILE A O 1
ATOM 735 N N . VAL A 1 98 ? -7.783 -5.588 27.807 1.00 83.44 98 VAL A N 1
ATOM 736 C CA . VAL A 1 98 ? -8.164 -4.450 28.657 1.00 83.44 98 VAL A CA 1
ATOM 737 C C . VAL A 1 98 ? -9.687 -4.325 28.768 1.00 83.44 98 VAL A C 1
ATOM 739 O O . VAL A 1 98 ? -10.210 -4.102 29.859 1.00 83.44 98 VAL A O 1
ATOM 742 N N . ASN A 1 99 ? -10.417 -4.498 27.663 1.00 79.06 99 ASN A N 1
ATOM 743 C CA . ASN A 1 99 ? -11.876 -4.392 27.662 1.00 79.06 99 ASN A CA 1
ATOM 744 C C . ASN A 1 99 ? -12.556 -5.548 28.415 1.00 79.06 99 ASN A C 1
ATOM 746 O O . ASN A 1 99 ? -13.550 -5.303 29.097 1.00 79.06 99 ASN A O 1
ATOM 750 N N . SER A 1 100 ? -12.024 -6.775 28.346 1.00 76.75 100 SER A N 1
ATOM 751 C CA . SER A 1 100 ? -12.549 -7.911 29.118 1.00 76.75 100 SER A CA 1
ATOM 752 C C . SER A 1 100 ? -12.315 -7.737 30.619 1.00 76.75 100 SER A C 1
ATOM 754 O O . SER A 1 100 ? -13.242 -7.916 31.403 1.00 76.75 100 SER A O 1
ATOM 756 N N . ALA A 1 101 ? -11.127 -7.267 31.016 1.00 76.31 101 ALA A N 1
ATOM 757 C CA . ALA A 1 101 ? -10.815 -6.980 32.418 1.00 76.31 101 ALA A CA 1
ATOM 758 C C . ALA A 1 101 ? -11.675 -5.844 33.005 1.00 76.31 101 ALA A C 1
ATOM 760 O O . ALA A 1 101 ? -11.907 -5.786 34.213 1.00 76.31 101 ALA A O 1
ATOM 761 N N . ARG A 1 102 ? -12.145 -4.916 32.161 1.00 74.25 102 ARG A N 1
ATOM 762 C CA . ARG A 1 102 ? -13.047 -3.833 32.572 1.00 74.25 102 ARG A CA 1
ATOM 763 C C . ARG A 1 102 ? -14.481 -4.326 32.767 1.00 74.25 102 ARG A C 1
ATOM 765 O O . ARG A 1 102 ? -15.115 -3.910 33.729 1.00 74.25 102 ARG A O 1
ATOM 772 N N . ALA A 1 103 ? -14.952 -5.225 31.902 1.00 76.25 103 ALA A N 1
ATOM 773 C CA . ALA A 1 103 ? -16.292 -5.803 31.984 1.00 76.25 103 ALA A CA 1
ATOM 774 C C . ALA A 1 103 ? -16.490 -6.644 33.259 1.00 76.25 103 ALA A C 1
ATOM 776 O O . ALA A 1 103 ? -17.504 -6.489 33.934 1.00 76.25 103 ALA A O 1
ATOM 777 N N . GLU A 1 104 ? -15.493 -7.451 33.644 1.00 76.81 104 GLU A N 1
ATOM 778 C CA . GLU A 1 104 ? -15.553 -8.275 34.865 1.00 76.81 104 GLU A CA 1
ATOM 779 C C . GLU A 1 104 ? -15.675 -7.441 36.150 1.00 76.81 104 GLU A C 1
ATOM 781 O O . GLU A 1 104 ? -16.401 -7.812 37.077 1.00 76.81 104 GLU A O 1
ATOM 786 N N . ARG A 1 105 ? -15.004 -6.282 36.209 1.00 72.19 105 ARG A N 1
ATOM 787 C CA . ARG A 1 105 ? -15.067 -5.385 37.375 1.00 72.19 105 ARG A CA 1
ATOM 788 C C . ARG A 1 105 ? -16.439 -4.742 37.538 1.00 72.19 105 ARG A C 1
ATOM 790 O O . ARG A 1 105 ? -16.900 -4.605 38.665 1.00 72.19 105 ARG A O 1
ATOM 797 N N . THR A 1 106 ? -17.092 -4.381 36.436 1.00 76.19 106 THR A N 1
ATOM 798 C CA . THR A 1 106 ? -18.437 -3.794 36.467 1.00 76.19 106 THR A CA 1
ATOM 799 C C . THR A 1 106 ? -19.470 -4.812 36.954 1.00 76.19 106 THR A C 1
ATOM 801 O O . THR A 1 106 ? -20.2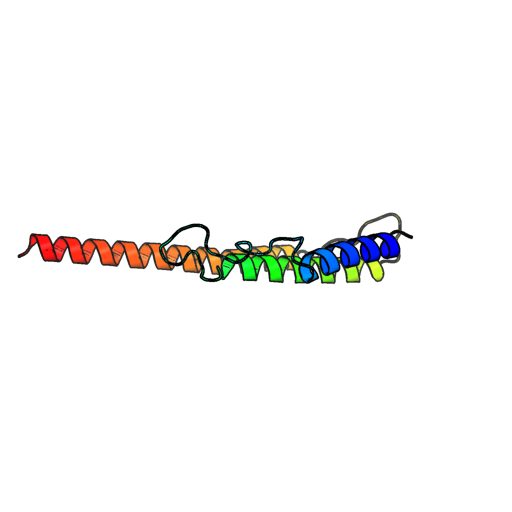42 -4.498 37.853 1.00 76.19 106 THR A O 1
ATOM 804 N N . SER A 1 107 ? -19.400 -6.065 36.488 1.00 74.38 107 SER A N 1
ATOM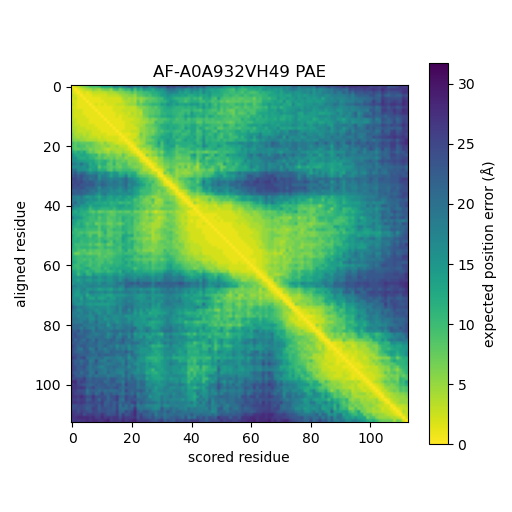 805 C CA . SER A 1 107 ? -20.296 -7.136 36.954 1.00 74.38 107 SER A CA 1
ATOM 806 C C . SER A 1 107 ? -20.103 -7.516 38.428 1.00 74.38 107 SER A C 1
ATOM 808 O O . SER A 1 107 ? -21.066 -7.848 39.112 1.00 74.38 107 SER A O 1
ATOM 810 N N . GLN A 1 108 ? -18.876 -7.453 38.957 1.00 73.31 108 GLN A N 1
ATOM 811 C CA . G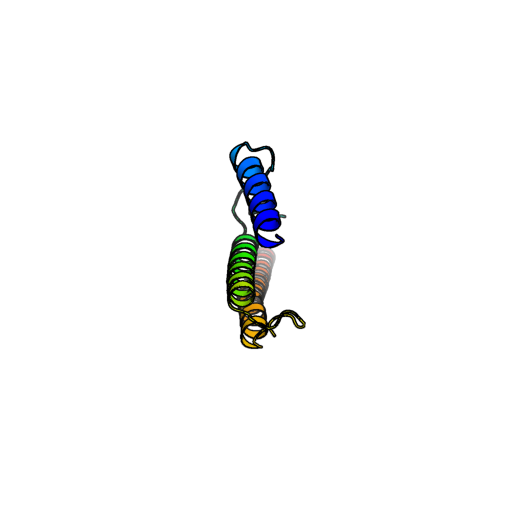LN A 1 108 ? -18.643 -7.713 40.385 1.00 73.31 108 GLN A CA 1
ATOM 812 C C . GLN A 1 108 ? -19.137 -6.589 41.297 1.00 73.31 108 GLN A C 1
ATOM 814 O O . GLN A 1 108 ? -19.438 -6.838 42.463 1.00 73.31 108 GLN A O 1
ATOM 819 N N . GLN A 1 109 ? -19.208 -5.362 40.785 1.00 74.31 109 GLN A N 1
ATOM 820 C CA . GLN A 1 109 ? -19.704 -4.222 41.543 1.00 74.31 109 GLN A CA 1
ATOM 821 C C . GLN A 1 109 ? -21.235 -4.251 41.658 1.00 74.31 109 GLN A C 1
ATOM 823 O O . GLN A 1 109 ? -21.754 -3.945 42.724 1.00 74.31 109 GLN A O 1
ATOM 828 N N . GLU A 1 110 ? -21.933 -4.712 40.615 1.00 70.00 110 GLU A N 1
ATOM 829 C CA . GLU A 1 110 ? -23.392 -4.918 40.617 1.00 70.00 110 GLU A CA 1
ATOM 830 C C . GLU A 1 110 ? -23.839 -6.101 41.492 1.00 70.00 110 GLU A C 1
ATOM 832 O O . GLU A 1 110 ? -24.916 -6.063 42.068 1.00 70.00 110 GLU A O 1
ATOM 837 N N . MET A 1 111 ? -23.013 -7.141 41.652 1.00 68.56 111 MET A N 1
ATOM 838 C CA . MET A 1 111 ? -23.326 -8.270 42.547 1.00 68.56 111 MET A CA 1
ATOM 839 C C . MET A 1 111 ? -23.112 -7.964 44.040 1.00 68.56 111 MET A C 1
ATOM 841 O O . MET A 1 111 ? -23.472 -8.778 44.889 1.00 68.56 111 MET A O 1
ATOM 845 N N . ARG A 1 112 ? -22.469 -6.838 44.372 1.00 63.84 112 ARG A N 1
ATOM 846 C CA . ARG A 1 112 ? -22.158 -6.431 45.754 1.00 63.84 112 ARG A CA 1
ATOM 847 C C . ARG A 1 112 ? -23.079 -5.336 46.304 1.00 63.84 112 ARG A C 1
ATOM 849 O O . ARG A 1 112 ? -22.931 -4.991 47.476 1.00 63.84 112 ARG A O 1
ATOM 856 N N . SER A 1 113 ? -23.974 -4.792 45.482 1.00 61.50 113 SER A N 1
ATOM 857 C CA . SER A 1 113 ? -25.035 -3.846 45.861 1.00 61.50 113 SER A CA 1
ATOM 858 C C . SER A 1 113 ? -26.363 -4.560 46.049 1.00 61.50 113 SER A C 1
ATOM 860 O O . SER A 1 113 ? -27.075 -4.210 47.010 1.00 61.50 113 SER A O 1
#

Radius of gyration: 21.8 Å; Cα contacts (8 Å, |Δi|>4): 36; chains: 1; bounding box: 43×24×70 Å

Mean predicted aligned error: 13.25 Å